Protein AF-A0AAD9TQB9-F1 (afdb_monomer_lite)

Foldseek 3Di:
DVVQCPPPVHHVVLFDPVLVVVLVVLVVVLVVCCVVCVPPDPVVVVVSVVSSCVSVVVRNVSSVVVVVVVPPPDDDDDPDDD

Secondary structure (DSSP, 8-state):
-HHHHT-IIIIITTS-HHHHHHHHHHHHHHHHHHHH-TT--HHHHHHHHHHHHHHHHHHHHHHHHHHHTTSSSS--------

Radius of gyration: 17.02 Å; chains: 1; bounding box: 32×34×44 Å

Sequence (82 aa):
MRSTMNDKDKLADKIDSIDKENIENTLKEALEWLDHNQNADKDDFDDKLKEVEAVCNPVIKQVYENSSAADSQDGEEPNDEL

pLDDT: mean 78.11, std 16.79, range [42.41, 96.88]

Organism: NCBI:txid168575

InterPro domains:
  IPR029048 Heat shock protein 70kD, C-terminal domain superfamily [G3DSA:1.20.1270.10] (1-81)
  IPR029048 Heat shock protein 70kD, C-terminal domain superfamily [SSF100934] (1-70)

Structure (mmCIF, N/CA/C/O backbone):
data_AF-A0AAD9TQB9-F1
#
_entry.id   AF-A0AAD9TQB9-F1
#
loop_
_atom_site.group_PDB
_atom_site.id
_atom_site.type_symbol
_atom_site.label_atom_id
_atom_site.label_alt_id
_atom_site.label_comp_id
_atom_site.label_asym_id
_atom_site.label_entity_id
_atom_site.label_seq_id
_atom_site.pdbx_PDB_ins_code
_atom_site.Cartn_x
_atom_site.Cartn_y
_atom_site.Cartn_z
_atom_site.occupancy
_atom_site.B_iso_or_equiv
_atom_site.auth_seq_id
_atom_site.auth_comp_id
_atom_site.auth_asym_id
_atom_site.auth_atom_id
_atom_site.pdbx_PDB_model_num
ATOM 1 N N . MET A 1 1 ? 1.046 -2.257 6.694 1.00 64.94 1 MET A N 1
ATOM 2 C CA . MET A 1 1 ? -0.211 -1.554 6.351 1.00 64.94 1 MET A CA 1
ATOM 3 C C . MET A 1 1 ? -1.452 -2.396 6.611 1.00 64.94 1 MET A C 1
ATOM 5 O O . MET A 1 1 ? -2.180 -2.027 7.519 1.00 64.94 1 MET A O 1
ATOM 9 N N . ARG A 1 2 ? -1.683 -3.537 5.932 1.00 71.06 2 ARG A N 1
ATOM 10 C CA . ARG A 1 2 ? -2.904 -4.347 6.174 1.00 71.06 2 ARG A CA 1
ATOM 11 C C . ARG A 1 2 ? -3.151 -4.695 7.644 1.00 71.06 2 ARG A C 1
ATOM 13 O O . ARG A 1 2 ? -4.265 -4.536 8.124 1.00 71.06 2 ARG A O 1
ATOM 20 N N . SER A 1 3 ? -2.114 -5.115 8.370 1.00 72.69 3 SER A N 1
ATOM 21 C CA . SER A 1 3 ? -2.243 -5.439 9.798 1.00 72.69 3 SER A CA 1
ATOM 22 C C . SER A 1 3 ? -2.668 -4.234 10.641 1.00 72.69 3 SER A C 1
ATOM 24 O O . SER A 1 3 ? -3.443 -4.392 11.569 1.00 72.69 3 SER A O 1
ATOM 26 N N . THR A 1 4 ? -2.206 -3.032 10.290 1.00 70.19 4 THR A N 1
ATOM 27 C CA . THR A 1 4 ? -2.544 -1.782 10.983 1.00 70.19 4 THR A CA 1
ATOM 28 C C . THR A 1 4 ? -3.979 -1.335 10.687 1.00 70.19 4 THR A C 1
ATOM 30 O O . THR A 1 4 ? -4.641 -0.808 11.569 1.00 70.19 4 THR A O 1
ATOM 33 N N . MET A 1 5 ? -4.488 -1.5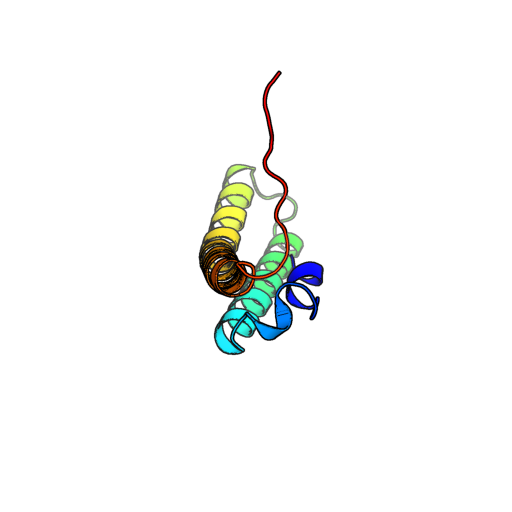73 9.473 1.00 68.12 5 MET A N 1
ATOM 34 C CA . MET A 1 5 ? -5.875 -1.254 9.093 1.00 68.12 5 MET A CA 1
ATOM 35 C C . MET A 1 5 ? -6.912 -2.166 9.751 1.00 68.12 5 MET A C 1
ATOM 37 O O . MET A 1 5 ? -8.050 -1.760 9.955 1.00 68.12 5 MET A O 1
ATOM 41 N N . ASN A 1 6 ? -6.541 -3.413 10.040 1.00 69.19 6 ASN A N 1
ATOM 42 C CA . ASN A 1 6 ? -7.420 -4.372 10.707 1.00 69.19 6 ASN A CA 1
ATOM 43 C C . ASN A 1 6 ? -7.325 -4.318 12.236 1.00 69.19 6 ASN A C 1
ATOM 45 O O . ASN A 1 6 ? -8.052 -5.044 12.914 1.00 69.19 6 ASN A O 1
ATOM 49 N N . ASP A 1 7 ? -6.447 -3.473 12.768 1.00 74.12 7 ASP A N 1
ATOM 50 C CA . ASP A 1 7 ? -6.306 -3.239 14.196 1.00 74.12 7 ASP A CA 1
ATOM 51 C C . ASP A 1 7 ? -7.436 -2.311 14.669 1.00 74.12 7 ASP A C 1
ATOM 53 O O . ASP A 1 7 ? -7.473 -1.122 14.323 1.00 74.12 7 ASP A O 1
ATOM 57 N N . LYS A 1 8 ? -8.395 -2.887 15.408 1.00 60.94 8 LYS A N 1
ATOM 58 C CA . LYS A 1 8 ? -9.586 -2.184 15.913 1.00 60.94 8 LYS A CA 1
ATOM 59 C C . LYS A 1 8 ? -9.229 -1.043 16.849 1.00 60.94 8 LYS A C 1
ATOM 61 O O . LYS A 1 8 ? -9.838 0.016 16.764 1.00 60.94 8 LYS A O 1
ATOM 66 N N . ASP A 1 9 ? -8.187 -1.229 17.650 1.00 66.19 9 ASP A N 1
ATOM 67 C CA . ASP A 1 9 ? -7.731 -0.236 18.618 1.00 66.19 9 ASP A CA 1
ATOM 68 C C . ASP A 1 9 ? -7.012 0.948 17.948 1.00 66.19 9 ASP A C 1
ATOM 70 O O . ASP A 1 9 ? -6.743 1.959 18.594 1.00 66.19 9 ASP A O 1
ATOM 74 N N . LYS A 1 10 ? -6.703 0.854 16.644 1.00 67.38 10 LYS A N 1
ATOM 75 C CA . LYS A 1 10 ? -5.953 1.887 15.915 1.00 67.38 10 LYS A CA 1
ATOM 76 C C . LYS A 1 10 ? -6.750 2.547 14.804 1.00 67.38 10 LYS A C 1
ATOM 78 O O . LYS A 1 10 ? -6.999 3.748 14.867 1.00 67.38 10 LYS A O 1
ATOM 83 N N . LEU A 1 11 ? -7.099 1.791 13.763 1.00 67.88 11 LEU A N 1
ATOM 84 C CA . LEU A 1 11 ? -7.623 2.359 12.516 1.00 67.88 11 LEU A CA 1
ATOM 85 C C . LEU A 1 11 ? -8.933 1.709 12.058 1.00 67.88 11 LEU A C 1
ATOM 87 O O . LEU A 1 11 ? -9.681 2.351 11.328 1.00 67.88 11 LEU A O 1
ATOM 91 N N . ALA A 1 12 ? -9.234 0.470 12.465 1.00 68.38 12 ALA A N 1
ATOM 92 C CA . ALA A 1 12 ? -10.308 -0.295 11.824 1.00 68.38 12 ALA A CA 1
ATOM 93 C C . ALA A 1 12 ? -11.716 0.282 12.050 1.00 68.38 12 ALA A C 1
ATOM 95 O O . ALA A 1 12 ? -12.549 0.149 11.160 1.00 68.38 12 ALA A O 1
ATOM 96 N N . ASP A 1 13 ? -11.968 0.927 13.195 1.00 73.06 13 ASP A N 1
ATOM 97 C CA . ASP A 1 13 ? -13.254 1.582 13.497 1.00 73.06 13 ASP A CA 1
ATOM 98 C C . ASP A 1 13 ? -13.297 3.060 13.055 1.00 73.06 13 ASP A C 1
ATOM 100 O O . ASP A 1 13 ? -14.346 3.699 13.104 1.00 73.06 13 ASP A O 1
ATOM 104 N N . LYS A 1 14 ? -12.155 3.617 12.629 1.00 73.81 14 LYS A N 1
ATOM 105 C CA . LYS A 1 14 ? -12.004 5.030 12.239 1.00 73.81 14 LYS A CA 1
ATOM 106 C C . LYS A 1 14 ? -11.874 5.235 10.725 1.00 73.81 14 LYS A C 1
ATOM 108 O O . LYS A 1 14 ? -11.984 6.368 10.264 1.00 73.81 14 LYS A O 1
ATOM 113 N N . ILE A 1 15 ? -11.622 4.159 9.980 1.00 77.75 15 ILE A N 1
ATOM 114 C CA . ILE A 1 15 ? -11.655 4.094 8.516 1.00 77.75 15 ILE A CA 1
ATOM 115 C C . ILE A 1 15 ? -13.066 3.689 8.094 1.00 77.75 15 ILE A C 1
ATOM 117 O O . ILE A 1 15 ? -13.597 2.696 8.591 1.00 77.75 15 ILE A O 1
ATOM 121 N N . ASP A 1 16 ? -13.670 4.419 7.162 1.00 82.69 16 ASP A N 1
ATOM 122 C CA . ASP A 1 16 ? -14.937 3.999 6.576 1.00 82.69 16 ASP A CA 1
ATOM 123 C C . ASP A 1 16 ? -14.760 2.786 5.649 1.00 82.69 16 ASP A C 1
ATOM 125 O O . ASP A 1 16 ? -13.699 2.520 5.083 1.00 82.69 16 ASP A O 1
ATOM 129 N N . SER A 1 17 ? -15.834 2.015 5.489 1.00 83.19 17 SER A N 1
ATOM 130 C CA . SER A 1 17 ? -15.801 0.759 4.737 1.00 83.19 17 SER A CA 1
ATOM 131 C C . SER A 1 17 ? -15.352 0.926 3.282 1.00 83.19 17 SER A C 1
ATOM 133 O O . SER A 1 17 ? -14.770 -0.007 2.732 1.00 83.19 17 SER A O 1
ATOM 135 N N . ILE A 1 18 ? -15.616 2.086 2.669 1.00 83.75 18 ILE A N 1
ATOM 136 C CA . ILE A 1 18 ? -15.266 2.368 1.272 1.00 83.75 18 ILE A CA 1
ATOM 137 C C . ILE A 1 18 ? -13.758 2.593 1.164 1.00 83.75 18 ILE A C 1
ATOM 139 O O . ILE A 1 18 ? -13.099 1.951 0.347 1.00 83.75 18 ILE A O 1
ATOM 143 N N . ASP A 1 19 ? -13.191 3.432 2.029 1.00 85.56 19 ASP A N 1
ATOM 144 C CA . ASP A 1 19 ? -11.746 3.657 2.099 1.00 85.56 19 ASP A CA 1
ATOM 145 C C . ASP A 1 19 ? -10.988 2.366 2.428 1.00 85.56 19 ASP A C 1
ATOM 147 O O . ASP A 1 19 ? -9.950 2.069 1.828 1.00 85.56 19 ASP A O 1
ATOM 151 N N . LYS A 1 20 ? -11.539 1.538 3.324 1.00 84.94 20 LYS A N 1
ATOM 152 C CA . LYS A 1 20 ? -10.975 0.220 3.629 1.00 84.94 20 LYS A CA 1
ATOM 153 C C . LYS A 1 20 ? -10.927 -0.682 2.397 1.00 84.94 20 LYS A C 1
ATOM 155 O O . LYS A 1 20 ? -9.890 -1.292 2.132 1.00 84.94 20 LYS A O 1
ATOM 160 N N . GLU A 1 21 ? -12.035 -0.783 1.668 1.00 88.94 21 GLU A N 1
ATOM 161 C CA . GLU A 1 21 ? -12.130 -1.609 0.464 1.00 88.94 21 GLU A CA 1
ATOM 162 C C . GLU A 1 21 ? -11.171 -1.119 -0.627 1.00 88.94 21 GLU A C 1
ATOM 164 O O . GLU A 1 21 ? -10.448 -1.926 -1.216 1.00 88.94 21 GLU A O 1
ATOM 169 N N . ASN A 1 22 ? -11.085 0.199 -0.831 1.00 88.38 22 ASN A N 1
ATOM 170 C CA . ASN A 1 22 ? -10.151 0.809 -1.774 1.00 88.38 22 ASN A CA 1
ATOM 171 C C . ASN A 1 22 ? -8.698 0.445 -1.446 1.00 88.38 22 ASN A C 1
ATOM 173 O O . ASN A 1 22 ? -7.976 -0.027 -2.322 1.00 88.38 22 ASN A O 1
ATOM 177 N N . ILE A 1 23 ? -8.268 0.581 -0.185 1.00 87.50 23 ILE A N 1
ATOM 178 C CA . ILE A 1 23 ? -6.900 0.208 0.202 1.00 87.50 23 ILE A CA 1
ATOM 179 C C . ILE A 1 23 ? -6.663 -1.297 0.032 1.00 87.50 23 ILE A C 1
ATOM 181 O O . ILE A 1 23 ? -5.604 -1.713 -0.444 1.00 87.50 23 ILE A O 1
ATOM 185 N N . GLU A 1 24 ? -7.619 -2.142 0.426 1.00 90.31 24 GLU A N 1
ATOM 186 C CA . GLU A 1 24 ? -7.475 -3.589 0.265 1.00 90.31 24 GLU A CA 1
ATOM 187 C C . GLU A 1 24 ? -7.311 -3.990 -1.202 1.00 90.31 24 GLU A C 1
ATOM 189 O O . GLU A 1 24 ? -6.457 -4.833 -1.493 1.00 90.31 24 GLU A O 1
ATOM 194 N N . ASN A 1 25 ? -8.085 -3.384 -2.103 1.00 92.06 25 ASN A N 1
ATOM 195 C CA . ASN A 1 25 ? -8.011 -3.636 -3.538 1.00 92.06 25 ASN A CA 1
ATOM 196 C C . ASN A 1 25 ? -6.687 -3.141 -4.125 1.00 92.06 25 ASN A C 1
ATOM 198 O O . ASN A 1 25 ? -5.976 -3.945 -4.723 1.00 92.06 25 ASN A O 1
ATOM 202 N N . THR A 1 26 ? -6.267 -1.907 -3.832 1.00 91.75 26 THR A N 1
ATOM 203 C CA . THR A 1 26 ? -4.961 -1.379 -4.266 1.00 91.75 26 THR A CA 1
ATOM 204 C C . THR A 1 26 ? -3.802 -2.259 -3.794 1.00 91.75 26 THR A C 1
ATOM 206 O O . THR A 1 26 ? -2.864 -2.528 -4.541 1.00 91.75 26 THR A O 1
ATOM 209 N N . LEU A 1 27 ? -3.865 -2.779 -2.563 1.00 91.31 27 LEU A N 1
ATOM 210 C CA . LEU A 1 27 ? -2.847 -3.700 -2.055 1.00 91.31 27 LEU A CA 1
ATOM 211 C C . LEU A 1 27 ? -2.890 -5.072 -2.740 1.00 91.31 27 LEU A C 1
ATOM 213 O O . LEU A 1 27 ? -1.843 -5.697 -2.863 1.00 91.31 27 LEU A O 1
ATOM 217 N N . LYS A 1 28 ? -4.065 -5.578 -3.144 1.00 93.44 28 LYS A N 1
ATOM 218 C CA . LYS A 1 28 ? -4.153 -6.820 -3.939 1.00 93.44 28 LYS A CA 1
ATOM 219 C C . LYS A 1 28 ? -3.520 -6.610 -5.310 1.00 93.44 28 LYS A C 1
ATOM 221 O O . LYS A 1 28 ? -2.646 -7.383 -5.677 1.00 93.44 28 LYS A O 1
ATOM 226 N N . GLU A 1 29 ? -3.885 -5.535 -5.999 1.00 94.38 29 GLU A N 1
ATOM 227 C CA . GLU A 1 29 ? -3.331 -5.192 -7.311 1.00 94.38 29 GLU A CA 1
ATOM 228 C C . GLU A 1 29 ? -1.815 -4.984 -7.256 1.00 94.38 29 GLU A C 1
ATOM 230 O O . GLU A 1 29 ? -1.091 -5.429 -8.140 1.00 94.38 29 GLU A O 1
ATOM 235 N N . ALA A 1 30 ? -1.308 -4.339 -6.201 1.00 93.75 30 ALA A N 1
ATOM 236 C CA . ALA A 1 30 ? 0.127 -4.185 -6.001 1.00 93.75 30 ALA A CA 1
ATOM 237 C C . ALA A 1 30 ? 0.832 -5.531 -5.793 1.00 93.75 30 ALA A C 1
ATOM 239 O O . ALA A 1 30 ? 1.893 -5.740 -6.368 1.00 93.75 30 ALA A O 1
ATOM 240 N N . LEU A 1 31 ? 0.251 -6.453 -5.020 1.00 94.19 31 LEU A N 1
ATOM 241 C CA . LEU A 1 31 ? 0.819 -7.793 -4.832 1.00 94.19 31 LEU A CA 1
ATOM 242 C C . LEU A 1 31 ? 0.834 -8.595 -6.139 1.00 94.19 31 LEU A C 1
ATOM 244 O O . LEU A 1 31 ? 1.866 -9.157 -6.486 1.00 94.19 31 LEU A O 1
ATOM 248 N N . GLU A 1 32 ? -0.267 -8.586 -6.892 1.00 96.25 32 GLU A N 1
ATOM 249 C CA . GLU A 1 32 ? -0.342 -9.241 -8.205 1.00 96.25 32 GLU A CA 1
ATOM 250 C C . GLU A 1 32 ? 0.657 -8.635 -9.196 1.00 96.25 32 GLU A C 1
ATOM 252 O O . GLU A 1 32 ? 1.320 -9.348 -9.953 1.00 96.25 32 GLU A O 1
ATOM 257 N N . TRP A 1 33 ? 0.810 -7.310 -9.169 1.00 96.88 33 TRP A N 1
ATOM 258 C CA . TRP A 1 33 ? 1.815 -6.629 -9.968 1.00 96.88 33 TRP A CA 1
ATOM 259 C C . TRP A 1 33 ? 3.226 -7.067 -9.562 1.00 96.88 33 TRP A C 1
ATOM 261 O O . TRP A 1 33 ? 4.006 -7.423 -10.438 1.00 96.88 33 TRP A O 1
ATOM 271 N N . LEU A 1 34 ? 3.550 -7.125 -8.267 1.00 95.38 34 LEU A N 1
ATOM 272 C CA . LEU A 1 34 ? 4.861 -7.582 -7.788 1.00 95.38 34 LEU A CA 1
ATOM 273 C C . LEU A 1 34 ? 5.164 -9.027 -8.213 1.00 95.38 34 LEU A C 1
ATOM 275 O O . LEU A 1 34 ? 6.291 -9.312 -8.616 1.00 95.38 34 LEU A O 1
ATOM 279 N N . ASP A 1 35 ? 4.172 -9.920 -8.180 1.00 95.62 35 ASP A N 1
ATOM 280 C CA . ASP A 1 35 ? 4.330 -11.316 -8.605 1.00 95.62 35 ASP A CA 1
ATOM 281 C C . ASP A 1 35 ? 4.656 -11.438 -10.102 1.00 95.62 35 ASP A C 1
ATOM 283 O O . ASP A 1 35 ? 5.457 -12.286 -10.500 1.00 95.62 35 ASP A O 1
ATOM 287 N N . HIS A 1 36 ? 4.080 -10.573 -10.941 1.00 96.00 36 HIS A N 1
ATOM 288 C CA . HIS A 1 36 ? 4.336 -10.561 -12.385 1.00 96.00 36 HIS A CA 1
ATOM 289 C C . HIS A 1 36 ? 5.554 -9.722 -12.798 1.00 96.00 36 HIS A C 1
ATOM 291 O O . HIS A 1 36 ? 6.101 -9.934 -13.880 1.00 96.00 36 HIS A O 1
ATOM 297 N N . ASN A 1 37 ? 5.995 -8.794 -11.949 1.00 94.44 37 ASN A N 1
ATOM 298 C CA . ASN A 1 37 ? 7.011 -7.789 -12.264 1.00 94.44 37 ASN A CA 1
ATOM 299 C C . ASN A 1 37 ? 8.233 -7.897 -11.329 1.00 94.44 37 ASN A C 1
ATOM 301 O O . ASN A 1 37 ? 8.857 -6.902 -10.977 1.00 94.44 37 ASN A O 1
ATOM 305 N N . GLN A 1 38 ? 8.622 -9.120 -10.948 1.00 93.75 38 GLN A N 1
ATOM 306 C CA . GLN A 1 38 ? 9.751 -9.374 -10.032 1.00 93.75 38 GLN A CA 1
ATOM 307 C C . GLN A 1 38 ? 11.109 -8.839 -10.522 1.00 93.75 38 GLN A C 1
ATOM 309 O O . GLN A 1 38 ? 12.010 -8.633 -9.714 1.00 93.75 38 GLN A O 1
ATOM 314 N N . ASN A 1 39 ? 11.256 -8.625 -11.833 1.00 95.38 39 ASN A N 1
ATOM 315 C CA . ASN A 1 39 ? 12.466 -8.089 -12.464 1.00 95.38 39 ASN A CA 1
ATOM 316 C C . ASN A 1 39 ? 12.251 -6.678 -13.036 1.00 95.38 39 ASN A C 1
ATOM 318 O O . ASN A 1 39 ? 12.960 -6.302 -13.967 1.00 95.38 39 ASN A O 1
ATOM 322 N N . ALA A 1 40 ? 11.239 -5.947 -12.562 1.00 96.06 40 ALA A N 1
ATOM 323 C CA . ALA A 1 40 ? 11.021 -4.568 -12.981 1.00 96.06 40 ALA A CA 1
ATOM 324 C C . ALA A 1 40 ? 12.202 -3.674 -12.596 1.00 96.06 40 ALA A C 1
ATOM 326 O O . ALA A 1 40 ? 12.993 -4.006 -11.706 1.00 96.06 40 ALA A O 1
ATOM 327 N N . ASP A 1 41 ? 12.320 -2.530 -13.258 1.00 96.25 41 ASP A N 1
ATOM 328 C CA . ASP A 1 41 ? 13.354 -1.575 -12.903 1.00 96.25 41 ASP A CA 1
ATOM 329 C C . ASP A 1 41 ? 12.956 -0.793 -11.649 1.00 96.25 41 ASP A C 1
ATOM 331 O O . ASP A 1 41 ? 11.795 -0.735 -11.239 1.00 96.25 41 ASP A O 1
ATOM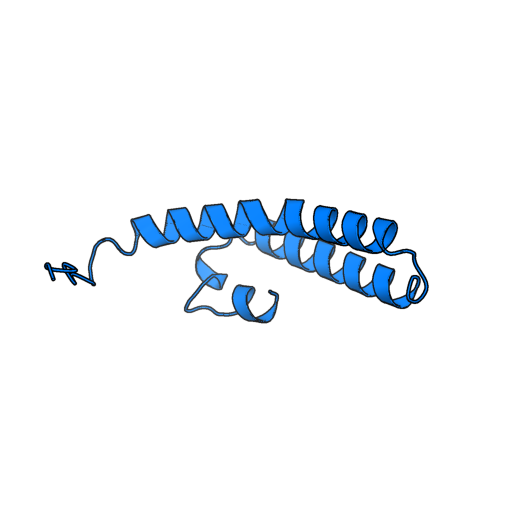 335 N N . LYS A 1 42 ? 13.949 -0.167 -11.010 1.00 94.62 42 LYS A N 1
ATOM 336 C CA . LYS A 1 42 ? 13.724 0.639 -9.805 1.00 94.62 42 LYS A CA 1
ATOM 337 C C . LYS A 1 42 ? 12.622 1.687 -10.019 1.00 94.62 42 LYS A C 1
ATOM 339 O O . LYS A 1 42 ? 11.811 1.897 -9.122 1.00 94.62 42 LYS A O 1
ATOM 344 N N . ASP A 1 43 ? 12.602 2.321 -11.187 1.00 95.81 43 ASP A N 1
ATOM 345 C CA . ASP A 1 43 ? 11.634 3.369 -11.508 1.00 95.81 43 ASP A CA 1
ATOM 346 C C . ASP A 1 43 ? 10.198 2.815 -11.566 1.00 95.81 43 ASP A C 1
ATOM 348 O O . ASP A 1 43 ? 9.283 3.445 -11.040 1.00 95.81 43 ASP A O 1
ATOM 352 N N . ASP A 1 44 ? 10.007 1.593 -12.075 1.00 94.38 44 ASP A N 1
ATOM 353 C CA . ASP A 1 44 ? 8.699 0.927 -12.097 1.00 94.38 44 ASP A CA 1
ATOM 354 C C . ASP A 1 44 ? 8.208 0.590 -10.679 1.00 94.38 44 ASP A C 1
ATOM 356 O O . ASP A 1 44 ? 7.031 0.767 -10.355 1.00 94.38 44 ASP A O 1
ATOM 360 N N . PHE A 1 45 ? 9.107 0.123 -9.803 1.00 93.81 45 PHE A N 1
ATOM 361 C CA . PHE A 1 45 ? 8.776 -0.129 -8.396 1.00 93.81 45 PHE A CA 1
ATOM 362 C C . PHE A 1 45 ? 8.441 1.163 -7.644 1.00 93.81 45 PHE A C 1
ATOM 364 O O . PHE A 1 45 ? 7.505 1.172 -6.843 1.00 93.81 45 PHE A O 1
ATOM 371 N N . ASP A 1 46 ? 9.184 2.244 -7.895 1.00 94.94 46 ASP A N 1
ATOM 372 C CA . ASP A 1 46 ? 8.917 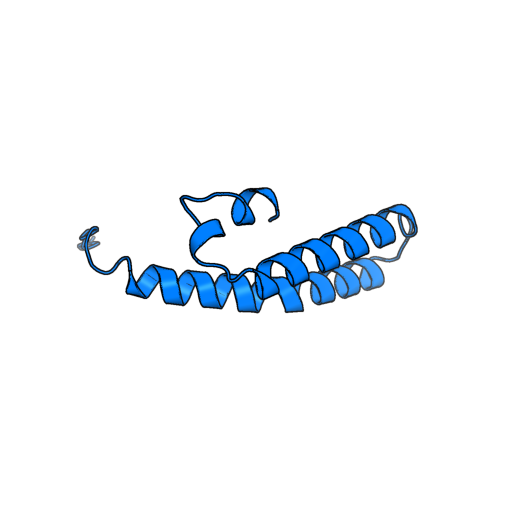3.557 -7.307 1.00 94.94 46 ASP A CA 1
ATOM 373 C C . ASP A 1 46 ? 7.547 4.087 -7.752 1.00 94.94 46 ASP A C 1
ATOM 375 O O . ASP A 1 46 ? 6.798 4.629 -6.939 1.00 94.94 46 ASP A O 1
ATOM 379 N N . ASP A 1 47 ? 7.197 3.928 -9.028 1.00 95.81 47 ASP A N 1
ATOM 380 C CA . ASP A 1 47 ? 5.904 4.366 -9.547 1.00 95.81 47 ASP A CA 1
ATOM 381 C C . ASP A 1 47 ? 4.759 3.515 -8.992 1.00 95.81 47 ASP A C 1
ATOM 383 O O . ASP A 1 47 ? 3.759 4.071 -8.527 1.00 95.81 47 ASP A O 1
ATOM 387 N N . LYS A 1 48 ? 4.935 2.189 -8.892 1.00 95.19 48 LYS A N 1
ATOM 388 C CA . LYS A 1 48 ? 3.946 1.332 -8.225 1.00 95.19 48 LYS A CA 1
ATOM 389 C C . LYS A 1 48 ? 3.789 1.679 -6.744 1.00 95.19 48 LYS A C 1
ATOM 391 O O . LYS A 1 48 ? 2.669 1.679 -6.231 1.00 95.19 48 LYS A O 1
ATOM 396 N N . LEU A 1 49 ? 4.880 2.009 -6.051 1.00 93.00 49 LEU A N 1
ATOM 397 C CA . LEU A 1 49 ? 4.832 2.459 -4.661 1.00 93.00 49 LEU A CA 1
ATOM 398 C C . LEU A 1 49 ? 4.035 3.763 -4.531 1.00 93.00 49 LEU A C 1
ATOM 400 O O . LEU A 1 49 ? 3.149 3.838 -3.680 1.00 93.00 49 LEU A O 1
ATOM 404 N N . LYS A 1 50 ? 4.280 4.752 -5.401 1.00 93.88 50 LYS A N 1
ATOM 405 C CA . LYS A 1 50 ? 3.533 6.021 -5.402 1.00 93.88 50 LYS A CA 1
ATOM 406 C C . LYS A 1 50 ? 2.037 5.813 -5.626 1.00 93.88 50 LYS A C 1
ATOM 408 O O . LYS A 1 50 ? 1.242 6.490 -4.980 1.00 93.88 50 LYS A O 1
ATOM 413 N N . GLU A 1 51 ? 1.637 4.888 -6.500 1.00 92.81 51 GLU A N 1
ATOM 414 C CA . GLU A 1 51 ? 0.220 4.542 -6.693 1.00 92.81 51 GLU A CA 1
ATOM 415 C C . GLU A 1 51 ? -0.417 4.012 -5.401 1.00 92.81 51 GLU A C 1
ATOM 417 O O . GLU A 1 51 ? -1.506 4.442 -5.016 1.00 92.81 51 GLU A O 1
ATOM 422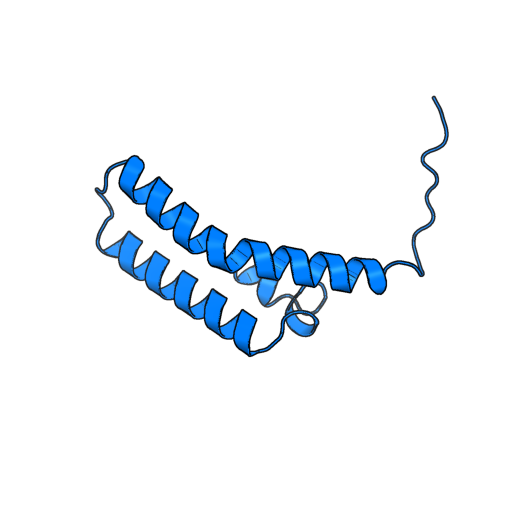 N N . VAL A 1 52 ? 0.277 3.112 -4.697 1.00 92.50 52 VAL A N 1
ATOM 423 C CA . VAL A 1 52 ? -0.199 2.563 -3.419 1.00 92.50 52 VAL A CA 1
ATOM 424 C C . VAL A 1 52 ? -0.280 3.658 -2.354 1.00 92.50 52 VAL A C 1
ATOM 426 O O . VAL A 1 52 ? -1.278 3.758 -1.634 1.00 92.50 52 VAL A O 1
ATOM 429 N N . GLU A 1 53 ? 0.741 4.507 -2.263 1.00 91.19 53 GLU A N 1
ATOM 430 C CA . GLU A 1 53 ? 0.801 5.618 -1.312 1.00 91.19 53 GLU A CA 1
ATOM 431 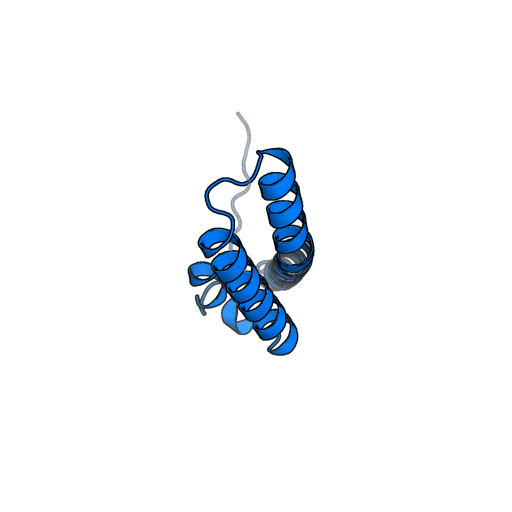C C . GLU A 1 53 ? -0.271 6.678 -1.578 1.00 91.19 53 GLU A C 1
ATOM 433 O O . GLU A 1 53 ? -0.854 7.199 -0.629 1.00 91.19 53 GLU A O 1
ATOM 438 N N . ALA A 1 54 ? -0.591 6.967 -2.842 1.00 91.81 54 ALA A N 1
ATOM 439 C CA . ALA A 1 54 ? -1.616 7.941 -3.212 1.00 91.81 54 ALA A CA 1
ATOM 440 C C . ALA A 1 54 ? -3.007 7.575 -2.672 1.00 91.81 54 ALA A C 1
ATOM 442 O O . ALA A 1 54 ? -3.800 8.468 -2.376 1.00 91.81 54 ALA A O 1
ATOM 443 N N . VAL A 1 55 ? -3.285 6.279 -2.500 1.00 88.38 55 VAL A N 1
ATOM 444 C CA . VAL A 1 55 ? -4.530 5.781 -1.899 1.00 88.38 55 VAL A CA 1
ATOM 445 C C . VAL A 1 55 ? -4.403 5.668 -0.379 1.00 88.38 55 VAL A C 1
ATOM 447 O O . VAL A 1 55 ? -5.305 6.071 0.349 1.00 88.38 55 VAL A O 1
ATOM 450 N N . CYS A 1 56 ? -3.279 5.160 0.132 1.00 85.00 56 CYS A N 1
ATOM 451 C CA . CYS A 1 56 ? -3.116 4.911 1.568 1.00 85.00 56 CYS A CA 1
ATOM 452 C C . CYS A 1 56 ? -2.928 6.196 2.396 1.00 85.00 56 CYS A C 1
ATOM 454 O O . CYS A 1 56 ? -3.484 6.315 3.488 1.00 85.00 56 CYS A O 1
ATOM 456 N N . ASN A 1 57 ? -2.147 7.158 1.901 1.00 85.50 57 ASN A N 1
ATOM 457 C CA . ASN A 1 57 ? -1.788 8.377 2.629 1.00 85.50 57 ASN A CA 1
ATOM 458 C C . ASN A 1 57 ? -2.985 9.264 3.011 1.00 85.50 57 ASN A C 1
ATOM 460 O O . ASN A 1 57 ? -3.038 9.679 4.172 1.00 85.50 57 ASN A O 1
ATOM 464 N N . PRO A 1 58 ? -3.946 9.574 2.113 1.00 86.75 58 PRO A N 1
ATOM 465 C CA . PRO A 1 58 ? -5.100 10.388 2.490 1.00 86.75 58 PRO A CA 1
ATOM 466 C C . PRO A 1 58 ? -5.961 9.709 3.558 1.00 86.75 58 PRO A C 1
ATOM 468 O O . PRO A 1 58 ? -6.385 10.381 4.494 1.00 86.75 58 PRO A O 1
ATOM 471 N N . VAL A 1 59 ? -6.135 8.386 3.494 1.00 82.81 59 VAL A N 1
ATOM 472 C CA . VAL A 1 59 ? -6.911 7.635 4.491 1.00 82.81 59 VAL A CA 1
ATOM 473 C C . VAL A 1 59 ? -6.205 7.632 5.845 1.00 82.81 59 VAL A C 1
ATOM 475 O O . VAL A 1 59 ? -6.820 7.922 6.866 1.00 82.81 59 VAL A O 1
ATOM 478 N N . ILE A 1 60 ? -4.893 7.375 5.878 1.00 77.94 60 ILE A N 1
ATOM 479 C CA . ILE A 1 60 ? -4.111 7.425 7.125 1.00 77.94 60 ILE A CA 1
ATOM 480 C C . ILE A 1 60 ? -4.181 8.823 7.745 1.00 77.94 60 ILE A C 1
ATOM 482 O O . ILE A 1 60 ? -4.355 8.945 8.958 1.00 77.94 60 ILE A O 1
ATOM 486 N N . LYS A 1 61 ? -4.087 9.875 6.924 1.00 81.88 61 LYS A N 1
ATOM 487 C CA . LYS A 1 61 ? -4.205 11.257 7.386 1.00 81.88 61 LYS A CA 1
ATOM 488 C C . LYS A 1 61 ? -5.598 11.547 7.945 1.00 81.88 61 LYS A C 1
ATOM 490 O O . LYS A 1 61 ? -5.686 12.055 9.056 1.00 81.88 61 LYS A O 1
ATOM 495 N N . GLN A 1 62 ? -6.659 11.168 7.233 1.00 78.50 62 GLN A N 1
ATOM 496 C CA . GLN A 1 62 ? -8.044 11.338 7.682 1.00 78.50 62 GLN A CA 1
ATOM 497 C C . GLN A 1 62 ? -8.288 10.631 9.017 1.00 78.50 62 GLN A C 1
ATOM 499 O O . GLN A 1 62 ? -8.893 11.192 9.926 1.00 78.50 62 GLN A O 1
ATOM 504 N N . VAL A 1 63 ? -7.764 9.416 9.176 1.00 73.62 63 VAL A N 1
ATOM 505 C CA . VAL A 1 63 ? -7.901 8.668 10.425 1.00 73.62 63 VAL A CA 1
ATOM 506 C C . VAL A 1 63 ? -7.095 9.293 11.546 1.00 73.62 63 VAL A C 1
ATOM 508 O O . VAL A 1 63 ? -7.580 9.333 12.672 1.00 73.62 63 VAL A O 1
ATOM 511 N N . TYR A 1 64 ? -5.880 9.766 11.274 1.00 71.31 64 TYR A N 1
ATOM 512 C CA . TYR A 1 64 ? -5.066 10.435 12.281 1.00 71.31 64 TYR A CA 1
ATOM 513 C C . TYR A 1 64 ? -5.721 11.745 12.727 1.00 71.31 64 TYR A C 1
ATOM 515 O O . TYR A 1 64 ? -5.872 11.956 13.921 1.00 71.31 64 TYR A O 1
ATOM 523 N N . GLU A 1 65 ? -6.225 12.564 11.801 1.00 71.50 65 GLU A N 1
ATOM 524 C CA . GLU A 1 65 ? -6.968 13.794 12.112 1.00 71.50 65 GLU A CA 1
A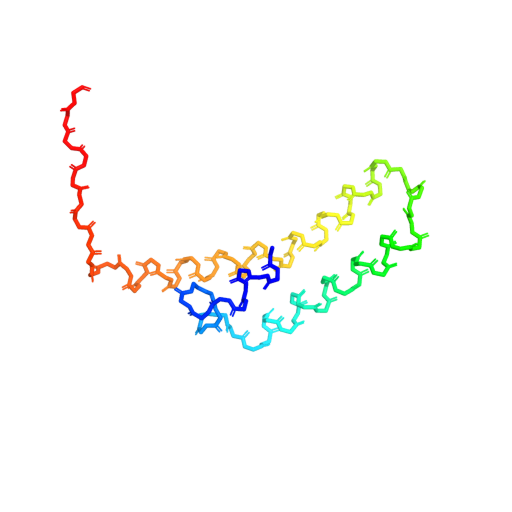TOM 525 C C . GLU A 1 65 ? -8.245 13.502 12.919 1.00 71.50 65 GLU A C 1
ATOM 527 O O . GLU A 1 65 ? -8.508 14.158 13.929 1.00 71.50 65 GLU A O 1
ATOM 532 N N . ASN A 1 66 ? -8.998 12.462 12.546 1.00 65.50 66 ASN A N 1
ATOM 533 C CA . ASN A 1 66 ? -10.190 12.032 13.281 1.00 65.50 66 ASN A CA 1
ATOM 534 C C . ASN A 1 66 ? -9.845 11.379 14.638 1.00 65.50 66 ASN A C 1
ATOM 536 O O . ASN A 1 66 ? -10.634 11.420 15.579 1.00 65.50 66 ASN A O 1
ATOM 540 N N . SER A 1 67 ? -8.647 10.798 14.766 1.00 59.91 67 SER A N 1
ATOM 541 C CA . SER A 1 67 ? -8.115 10.253 16.019 1.00 59.91 67 SER A CA 1
ATOM 542 C C . SER A 1 67 ? -7.634 11.348 16.958 1.00 59.91 67 SER A C 1
ATOM 544 O O . SER A 1 67 ? -7.943 11.273 18.136 1.00 59.91 67 SER A O 1
ATOM 546 N N . SER A 1 68 ? -6.939 12.371 16.460 1.00 54.19 68 SER A N 1
ATOM 547 C CA . SER A 1 68 ? -6.475 13.514 17.254 1.00 54.19 68 SER A CA 1
ATOM 548 C C . SER A 1 68 ? -7.635 14.364 17.781 1.00 54.19 68 SER A C 1
ATOM 550 O O . SER A 1 68 ? -7.527 14.952 18.853 1.00 54.19 68 SER A O 1
ATOM 552 N N . ALA A 1 69 ? -8.775 14.380 17.082 1.00 51.00 69 ALA A N 1
ATOM 553 C CA . ALA A 1 69 ? -10.009 14.974 17.598 1.00 51.00 69 ALA A CA 1
ATOM 554 C C . ALA A 1 69 ? -10.647 14.158 18.744 1.00 51.00 69 ALA A C 1
ATOM 556 O O . ALA A 1 69 ? -11.371 14.721 19.563 1.00 51.00 69 ALA A O 1
ATOM 557 N N . ALA A 1 70 ? -10.376 12.850 18.819 1.00 47.38 70 ALA A N 1
ATOM 558 C CA . ALA A 1 70 ? -10.851 11.958 19.881 1.00 47.38 70 ALA A CA 1
ATOM 559 C C . ALA A 1 70 ? -9.829 11.767 21.025 1.00 47.38 70 ALA A C 1
ATOM 561 O O . ALA A 1 70 ? -10.218 11.402 22.128 1.00 47.38 70 ALA A O 1
ATOM 562 N N . ASP A 1 71 ? -8.553 12.067 20.777 1.00 42.41 71 ASP A N 1
ATOM 563 C CA . ASP A 1 71 ? -7.416 11.968 21.705 1.00 42.41 71 ASP A CA 1
ATOM 564 C C . ASP A 1 71 ? -7.039 13.349 22.284 1.00 42.41 71 ASP A C 1
ATOM 566 O O . ASP A 1 71 ? -5.882 13.689 22.477 1.00 42.41 71 ASP A O 1
ATOM 570 N N . SER A 1 72 ? -8.032 14.215 22.506 1.00 44.41 72 SER A N 1
ATOM 571 C CA . SER A 1 72 ? -7.862 15.449 23.298 1.00 44.41 72 SER A CA 1
ATOM 572 C C . SER A 1 72 ? -8.419 15.301 24.723 1.00 44.41 72 SER A C 1
ATOM 574 O O . SER A 1 72 ? -8.599 16.288 25.434 1.00 44.41 72 SER A O 1
ATOM 576 N N . GLN A 1 73 ? -8.702 14.069 25.156 1.00 46.69 73 GLN A N 1
ATOM 577 C CA . GLN A 1 73 ? -9.041 13.729 26.537 1.00 46.69 73 GLN A CA 1
ATOM 578 C C . GLN A 1 73 ? -8.384 12.401 26.930 1.00 46.69 73 GLN A C 1
ATOM 580 O O . GLN A 1 73 ? -9.087 11.408 27.055 1.00 46.69 73 GLN A O 1
ATOM 585 N N . ASP A 1 74 ? -7.057 12.378 27.060 1.00 49.78 74 ASP A N 1
ATOM 586 C CA . ASP A 1 74 ? -6.291 11.671 28.109 1.00 49.78 74 ASP A CA 1
ATOM 587 C C . ASP A 1 74 ? -4.828 11.570 27.648 1.00 49.78 74 ASP A C 1
ATOM 589 O O . ASP A 1 74 ? -4.495 10.756 26.794 1.00 49.78 74 ASP A O 1
ATOM 593 N N . GLY A 1 75 ? -3.955 12.440 28.158 1.00 42.50 75 GLY A N 1
ATOM 594 C CA . GLY A 1 75 ? -2.530 12.383 27.818 1.00 42.50 75 GLY A CA 1
ATOM 595 C C . GLY A 1 75 ? -1.783 13.701 27.947 1.00 42.50 75 GLY A C 1
ATOM 596 O O . GLY A 1 75 ? -1.046 14.092 27.048 1.00 42.50 75 GLY A O 1
ATOM 597 N N . GLU A 1 76 ? -1.983 14.404 29.059 1.00 48.56 76 GLU A N 1
ATOM 598 C CA . GLU A 1 76 ? -1.057 15.441 29.498 1.00 48.56 76 GLU A CA 1
ATOM 599 C C . GLU A 1 76 ? 0.297 14.786 29.819 1.00 48.56 76 GLU A C 1
ATOM 601 O O . GLU A 1 76 ? 0.430 14.114 30.835 1.00 48.56 76 GLU A O 1
ATOM 606 N N . GLU A 1 77 ? 1.305 14.994 28.974 1.00 46.78 77 GLU A N 1
ATOM 607 C CA . GLU A 1 77 ? 2.665 15.209 29.468 1.00 46.78 77 GLU A CA 1
ATOM 608 C C . GLU A 1 77 ? 3.200 16.513 28.862 1.00 46.78 77 GLU A C 1
ATOM 610 O O . GLU A 1 77 ? 3.466 16.581 27.655 1.00 46.78 77 GLU A O 1
ATOM 615 N N . PRO A 1 78 ? 3.338 17.582 29.670 1.00 50.97 78 PRO A N 1
ATOM 616 C CA . PRO A 1 78 ? 4.095 18.746 29.267 1.00 50.97 78 PRO A CA 1
ATOM 617 C C . PRO A 1 78 ? 5.555 18.307 29.211 1.00 50.97 78 PRO A C 1
ATOM 619 O O . PRO A 1 78 ? 6.135 17.925 30.225 1.00 50.97 78 PRO A O 1
ATOM 622 N N . ASN A 1 79 ? 6.160 18.345 28.028 1.00 55.34 79 ASN A N 1
ATOM 623 C CA . ASN A 1 79 ? 7.606 18.219 27.934 1.00 55.34 79 ASN A CA 1
ATOM 624 C C . ASN A 1 79 ? 8.233 19.527 28.442 1.00 55.34 79 ASN A C 1
ATOM 626 O O . ASN A 1 79 ? 8.544 20.428 27.661 1.00 55.34 79 ASN A O 1
ATOM 630 N N . ASP A 1 80 ? 8.309 19.610 29.770 1.00 63.56 80 ASP A N 1
ATOM 631 C CA . ASP A 1 80 ? 9.008 20.609 30.567 1.00 63.56 80 ASP A CA 1
ATOM 632 C C . ASP A 1 80 ? 10.513 20.600 30.242 1.00 63.56 80 ASP A C 1
ATOM 634 O O . ASP A 1 80 ? 11.074 19.614 29.758 1.00 63.56 80 ASP A O 1
ATOM 638 N N . GLU A 1 81 ? 11.132 21.751 30.457 1.00 57.72 81 GLU A N 1
ATOM 639 C CA . GLU A 1 81 ? 12.479 22.144 30.049 1.00 57.72 81 GLU A CA 1
ATOM 640 C C . GLU A 1 81 ? 13.608 21.219 30.553 1.00 57.72 81 GLU A C 1
ATOM 642 O O . GLU A 1 81 ? 13.585 20.774 31.702 1.00 57.72 81 GLU A O 1
ATOM 647 N N . LEU A 1 82 ? 14.653 21.031 29.723 1.00 47.38 82 LEU A N 1
ATOM 648 C CA . LEU A 1 82 ? 16.083 21.175 30.085 1.00 47.38 82 LEU A CA 1
ATOM 649 C C . LEU A 1 82 ? 17.017 21.110 28.864 1.00 47.38 82 LEU A C 1
ATOM 651 O O . LEU A 1 82 ? 16.950 20.122 28.097 1.00 47.38 82 LEU A O 1
#